Protein AF-A0A922VCZ3-F1 (afdb_monomer_lite)

Secondary structure (DSSP, 8-state):
----HHHHHHHHHHHHHHHHHHHHHHHHHHT----HHHHHHHHHHHHHHHHHHHHHHHHHHHHTT-

Foldseek 3Di:
DAFDLVQLQVQLQVQLVVQLVVVVVVCVVVVHDSDPVVNNVVSNVSSVVSSVCRRCVVVVVVVVVD

Radius of gyration: 15.09 Å; chains: 1; bounding box: 30×20×40 Å

pLDDT: mean 85.08, std 14.11, range [44.47, 96.38]

Sequence (66 aa):
MKVDPIRGLKFGAANAILFPIVMSINNVLKGEPNETQPLIVGAIFAFIMFSLIFTFTTKFGSDMGD

Structure (mmCIF, N/CA/C/O backbone):
data_AF-A0A922VCZ3-F1
#
_entry.id   AF-A0A922VCZ3-F1
#
loop_
_atom_site.group_PDB
_atom_site.id
_atom_site.type_symbol
_atom_site.label_atom_id
_atom_site.label_alt_id
_atom_site.label_comp_id
_atom_site.label_asym_id
_atom_site.label_entity_id
_atom_site.label_seq_id
_atom_site.pdbx_PDB_ins_code
_atom_site.Cartn_x
_atom_site.Cartn_y
_atom_site.Cartn_z
_atom_site.occupancy
_atom_site.B_iso_or_equiv
_atom_site.auth_seq_id
_atom_site.auth_comp_id
_atom_site.auth_asym_id
_atom_site.auth_atom_id
_atom_site.pdbx_PDB_model_num
ATOM 1 N N . MET A 1 1 ? 17.604 -2.220 -22.098 1.00 53.56 1 MET A N 1
ATOM 2 C CA . MET A 1 1 ? 16.405 -2.030 -21.246 1.00 53.56 1 MET A CA 1
ATOM 3 C C . MET A 1 1 ? 16.454 -0.701 -20.504 1.00 53.56 1 MET A C 1
ATOM 5 O O . MET A 1 1 ? 17.520 -0.347 -20.016 1.00 53.56 1 MET A O 1
ATOM 9 N N . LYS A 1 2 ? 15.336 0.038 -20.416 1.00 65.38 2 LYS A N 1
ATOM 10 C CA . LYS A 1 2 ? 15.233 1.288 -19.638 1.00 65.38 2 LYS A CA 1
ATOM 11 C C . LYS A 1 2 ? 14.345 1.069 -18.414 1.00 65.38 2 LYS A C 1
ATOM 13 O O . LYS A 1 2 ? 13.294 0.443 -18.513 1.00 65.38 2 LYS A O 1
ATOM 18 N N . VAL A 1 3 ? 14.793 1.591 -17.278 1.00 79.62 3 VAL A N 1
ATOM 19 C CA . VAL A 1 3 ? 14.010 1.687 -16.043 1.00 79.62 3 VAL A CA 1
ATOM 20 C C . VAL A 1 3 ? 12.784 2.571 -16.304 1.00 79.62 3 VAL A C 1
ATOM 22 O O . VAL A 1 3 ? 12.925 3.612 -16.947 1.00 79.62 3 VAL A O 1
ATOM 25 N N . ASP A 1 4 ? 11.605 2.170 -15.817 1.00 84.62 4 ASP A N 1
ATOM 26 C CA . ASP A 1 4 ? 10.355 2.934 -15.973 1.00 84.62 4 ASP A CA 1
ATOM 27 C C . ASP A 1 4 ? 9.844 3.443 -14.608 1.00 84.62 4 ASP A C 1
ATOM 29 O O . ASP A 1 4 ? 9.013 2.799 -13.958 1.00 84.62 4 ASP A O 1
ATOM 33 N N . PRO A 1 5 ? 10.341 4.605 -14.143 1.00 86.81 5 PRO A N 1
ATOM 34 C CA . PRO A 1 5 ? 9.953 5.164 -12.852 1.00 86.81 5 PRO A CA 1
ATOM 35 C C . PRO A 1 5 ? 8.504 5.670 -12.838 1.00 86.81 5 PRO A C 1
ATOM 37 O O . PRO A 1 5 ? 7.882 5.704 -11.780 1.00 86.81 5 PRO A O 1
ATOM 40 N N . ILE A 1 6 ? 7.931 6.034 -13.993 1.00 90.62 6 ILE A N 1
ATOM 41 C CA . ILE A 1 6 ? 6.537 6.498 -14.081 1.00 90.62 6 ILE A CA 1
ATOM 42 C C . ILE A 1 6 ? 5.594 5.335 -13.786 1.00 90.62 6 ILE A C 1
ATOM 44 O O . ILE A 1 6 ? 4.628 5.489 -13.036 1.00 90.62 6 ILE A O 1
ATOM 48 N N . ARG A 1 7 ? 5.885 4.158 -14.350 1.00 86.31 7 ARG A N 1
ATOM 49 C CA . ARG A 1 7 ? 5.171 2.926 -14.022 1.00 86.31 7 ARG A CA 1
ATOM 50 C C . ARG A 1 7 ? 5.286 2.613 -12.534 1.00 86.31 7 ARG A C 1
ATOM 52 O O . ARG A 1 7 ? 4.257 2.406 -11.894 1.00 86.31 7 ARG A O 1
ATOM 59 N N . GLY A 1 8 ? 6.503 2.639 -11.991 1.00 90.31 8 GLY A N 1
ATOM 60 C CA . GLY A 1 8 ? 6.752 2.481 -10.559 1.00 90.31 8 GLY A CA 1
ATOM 61 C C . GLY A 1 8 ? 5.843 3.360 -9.707 1.00 90.31 8 GLY A C 1
ATOM 62 O O . GLY A 1 8 ? 5.033 2.848 -8.942 1.00 90.31 8 GLY A O 1
ATOM 63 N N . LEU A 1 9 ? 5.902 4.676 -9.909 1.00 93.69 9 LEU A N 1
ATOM 64 C CA . LEU A 1 9 ? 5.120 5.649 -9.143 1.00 93.69 9 LEU A CA 1
ATOM 65 C C . LEU A 1 9 ? 3.604 5.425 -9.246 1.00 93.69 9 LEU A C 1
ATOM 67 O O . LEU A 1 9 ? 2.909 5.537 -8.239 1.00 93.69 9 LEU A O 1
ATOM 71 N N . LYS A 1 10 ? 3.078 5.0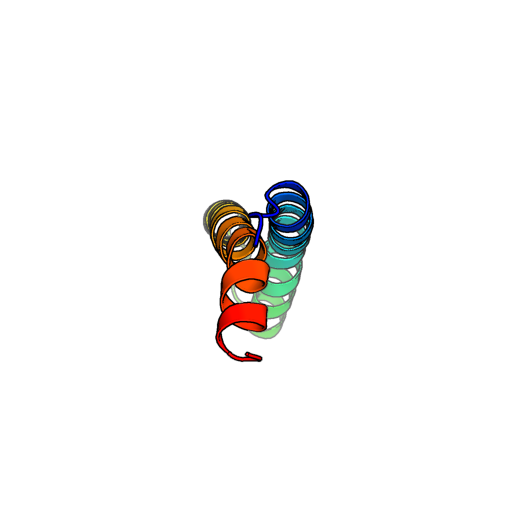69 -10.428 1.00 92.12 10 LYS A N 1
ATOM 72 C CA . LYS A 1 10 ? 1.646 4.765 -10.609 1.00 92.12 10 LYS A CA 1
ATOM 73 C C . LYS A 1 10 ? 1.211 3.565 -9.770 1.00 92.12 10 LYS A C 1
ATOM 75 O O . LYS A 1 10 ? 0.210 3.644 -9.058 1.00 92.12 10 LYS A O 1
ATOM 80 N N . PHE A 1 11 ? 1.961 2.465 -9.838 1.00 89.81 11 PHE A N 1
ATOM 81 C CA . PHE A 1 11 ? 1.637 1.260 -9.074 1.00 89.81 11 PHE A CA 1
ATOM 82 C C . PHE A 1 11 ? 1.911 1.437 -7.578 1.00 89.81 11 PHE A C 1
ATOM 84 O O . PHE A 1 11 ? 1.129 0.955 -6.763 1.00 89.81 11 PHE A O 1
ATOM 91 N N . GLY A 1 12 ? 2.958 2.170 -7.203 1.00 92.88 12 GLY A N 1
ATOM 92 C CA . GLY A 1 12 ? 3.211 2.573 -5.824 1.00 92.88 12 GLY A CA 1
ATOM 93 C C . GLY A 1 12 ? 2.046 3.361 -5.237 1.00 92.88 12 GLY A C 1
ATOM 94 O O . GLY A 1 12 ? 1.508 2.976 -4.203 1.00 92.88 12 GLY A O 1
ATOM 95 N N . ALA A 1 13 ? 1.600 4.420 -5.918 1.00 94.81 13 ALA A N 1
ATOM 96 C CA . ALA A 1 13 ? 0.480 5.249 -5.473 1.00 94.81 13 ALA A CA 1
ATOM 97 C C . ALA A 1 13 ? -0.828 4.451 -5.353 1.00 94.81 13 ALA A C 1
ATOM 99 O O . ALA A 1 13 ? -1.532 4.578 -4.354 1.00 94.81 13 ALA A O 1
ATOM 100 N N . ALA A 1 14 ? -1.128 3.579 -6.323 1.00 94.00 14 ALA A N 1
ATOM 101 C CA . ALA A 1 14 ? -2.303 2.712 -6.257 1.00 94.00 14 ALA A CA 1
ATOM 102 C C . ALA A 1 14 ? -2.274 1.794 -5.020 1.00 94.00 14 ALA A C 1
ATOM 104 O O . ALA A 1 14 ? -3.261 1.706 -4.291 1.00 94.00 14 ALA A O 1
ATOM 105 N N . ASN A 1 15 ? -1.132 1.160 -4.733 1.00 93.19 15 ASN A N 1
ATOM 106 C CA . ASN A 1 15 ? -0.994 0.278 -3.570 1.00 93.19 15 ASN A CA 1
ATOM 107 C C . ASN A 1 15 ? -1.003 1.042 -2.236 1.00 93.19 15 ASN A C 1
ATOM 109 O O . ASN A 1 15 ? -1.516 0.526 -1.246 1.00 93.19 15 ASN A O 1
ATOM 113 N N . ALA A 1 16 ? -0.503 2.278 -2.212 1.00 95.00 16 ALA A N 1
ATOM 114 C CA . ALA A 1 16 ? -0.556 3.144 -1.035 1.00 95.00 16 ALA A CA 1
ATOM 115 C C . ALA A 1 16 ? -1.994 3.492 -0.624 1.00 95.00 16 ALA A C 1
ATOM 117 O O . ALA A 1 16 ? -2.289 3.575 0.563 1.00 95.00 16 ALA A O 1
ATOM 118 N N . ILE A 1 17 ? -2.892 3.668 -1.600 1.00 93.38 17 ILE A N 1
ATOM 119 C CA . ILE A 1 17 ? -4.320 3.930 -1.363 1.00 93.38 17 ILE A CA 1
ATOM 120 C C . ILE A 1 17 ? -5.051 2.644 -0.962 1.00 93.38 17 ILE A C 1
ATOM 122 O O . ILE A 1 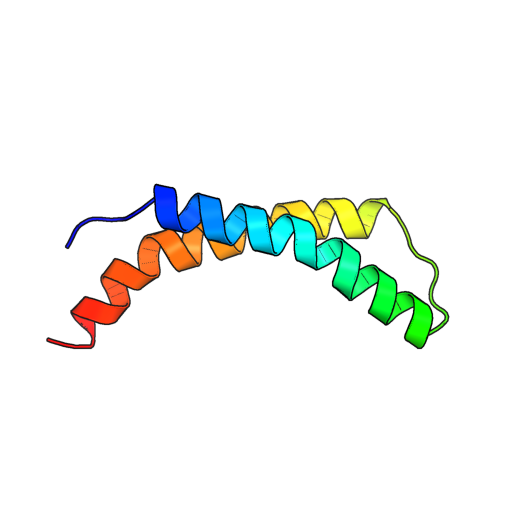17 ? -5.910 2.667 -0.083 1.00 93.38 17 ILE A O 1
ATOM 126 N N . LEU A 1 18 ? -4.710 1.512 -1.583 1.00 93.56 18 LEU A N 1
ATOM 127 C CA . LEU A 1 18 ? -5.358 0.228 -1.304 1.00 93.56 18 LEU A CA 1
ATOM 128 C C . LEU A 1 18 ? -4.981 -0.348 0.064 1.00 93.56 18 LEU A C 1
ATOM 130 O O . LEU A 1 18 ? -5.826 -0.969 0.705 1.00 93.56 18 LEU A O 1
ATOM 134 N N . PHE A 1 19 ? -3.751 -0.127 0.534 1.00 93.38 19 PHE A N 1
ATOM 135 C CA . PHE A 1 19 ? -3.280 -0.642 1.820 1.00 93.38 19 PHE A CA 1
ATOM 136 C C . PHE A 1 19 ? -4.201 -0.287 3.004 1.00 93.38 19 PHE A C 1
ATOM 138 O O . PHE A 1 19 ? -4.662 -1.214 3.675 1.00 93.38 19 PHE A O 1
ATOM 145 N N . PRO A 1 20 ? -4.523 0.996 3.275 1.00 92.19 20 PRO A N 1
ATOM 146 C CA . PRO A 1 20 ? -5.385 1.347 4.395 1.00 92.19 20 PRO A CA 1
ATOM 147 C C . PRO A 1 20 ? -6.800 0.790 4.226 1.00 92.19 20 PRO A C 1
ATOM 149 O O . PRO A 1 20 ? -7.388 0.368 5.211 1.00 92.19 20 PRO A O 1
ATOM 152 N N . ILE A 1 21 ? -7.322 0.700 2.997 1.00 92.88 21 ILE A N 1
ATOM 153 C CA . ILE A 1 21 ? -8.647 0.118 2.728 1.00 92.88 21 ILE A CA 1
ATOM 154 C C . ILE A 1 21 ? -8.667 -1.367 3.117 1.00 92.88 21 ILE A C 1
ATOM 156 O O . ILE A 1 21 ? -9.536 -1.798 3.874 1.00 92.88 21 ILE A O 1
ATOM 160 N N . VAL A 1 22 ? -7.694 -2.149 2.639 1.00 93.19 22 VAL A N 1
ATOM 161 C CA . VAL A 1 22 ? -7.613 -3.593 2.914 1.00 93.19 22 VAL A CA 1
ATOM 162 C C . VAL A 1 22 ? -7.352 -3.858 4.396 1.00 93.19 22 VAL A C 1
ATOM 164 O O . VAL A 1 22 ? -8.009 -4.715 4.983 1.00 93.19 22 VAL A O 1
ATOM 167 N N . MET A 1 23 ? -6.444 -3.106 5.024 1.00 93.19 23 MET A N 1
ATOM 168 C CA . MET A 1 23 ? -6.184 -3.231 6.460 1.00 93.19 23 MET A CA 1
ATOM 169 C C . MET A 1 23 ? -7.399 -2.844 7.299 1.00 93.19 23 MET A C 1
ATOM 171 O O . MET A 1 23 ? -7.724 -3.559 8.242 1.00 93.19 23 MET A O 1
ATOM 175 N N . SER A 1 24 ? -8.120 -1.778 6.939 1.00 90.25 24 SER A N 1
ATOM 176 C CA . SER A 1 24 ? -9.337 -1.394 7.654 1.00 90.25 24 SER A CA 1
ATOM 177 C C . SER A 1 24 ? -10.433 -2.449 7.561 1.00 90.25 24 SER A C 1
ATOM 179 O O . SER A 1 24 ? -11.082 -2.721 8.569 1.00 90.25 24 SER A O 1
ATOM 181 N N . ILE A 1 25 ? -10.607 -3.083 6.397 1.00 93.81 25 ILE A N 1
ATOM 182 C CA . ILE A 1 25 ? -11.528 -4.218 6.236 1.00 93.81 25 ILE A CA 1
ATOM 183 C C . ILE A 1 25 ? -11.066 -5.406 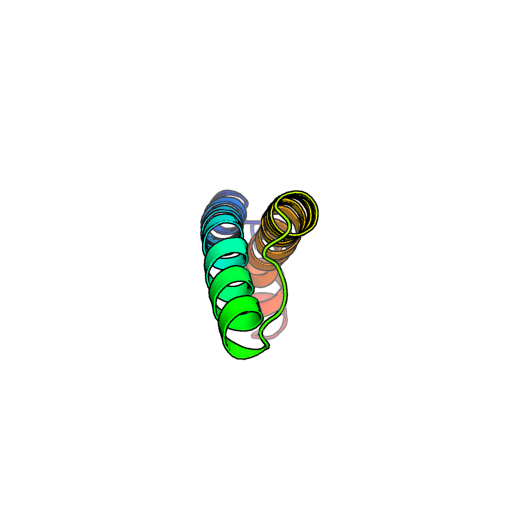7.091 1.00 93.81 25 ILE A C 1
ATOM 185 O O . ILE A 1 25 ? -11.870 -5.999 7.804 1.00 93.81 25 ILE A O 1
ATOM 189 N N . ASN A 1 26 ? -9.774 -5.738 7.063 1.00 93.00 26 ASN A N 1
ATOM 190 C CA . ASN A 1 26 ? -9.212 -6.853 7.825 1.00 93.00 26 ASN A CA 1
ATOM 191 C C . ASN A 1 26 ? -9.391 -6.674 9.340 1.00 93.00 26 ASN A C 1
ATOM 193 O O . ASN A 1 26 ? -9.811 -7.601 10.026 1.00 93.00 26 ASN A O 1
ATOM 197 N N . ASN A 1 27 ? -9.132 -5.474 9.855 1.00 93.00 27 ASN A N 1
ATOM 198 C CA . ASN A 1 27 ? -9.296 -5.162 11.272 1.00 93.00 27 ASN A CA 1
ATOM 199 C C . ASN A 1 27 ? -10.768 -5.248 11.695 1.00 93.00 27 ASN A C 1
ATOM 201 O O . ASN A 1 27 ? -11.070 -5.822 12.737 1.00 93.00 27 ASN A O 1
ATOM 205 N N . VAL A 1 28 ? -11.697 -4.786 10.847 1.00 93.12 28 VAL A N 1
ATOM 206 C CA . VAL A 1 28 ? -13.142 -4.957 11.077 1.00 93.12 28 VAL A CA 1
ATOM 207 C C . VAL A 1 28 ? -13.519 -6.438 11.168 1.00 93.12 28 VAL A C 1
ATOM 209 O O . VAL A 1 28 ? -14.244 -6.821 12.082 1.00 93.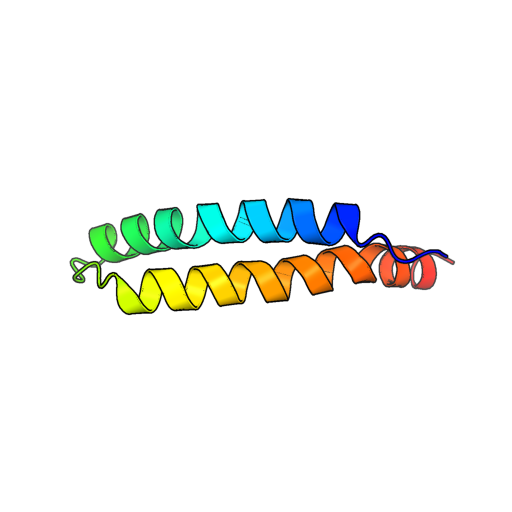12 28 VAL A O 1
ATOM 212 N N . LEU A 1 29 ? -12.999 -7.285 10.274 1.00 94.94 29 LEU A N 1
ATOM 213 C CA . LEU A 1 29 ? -13.259 -8.731 10.298 1.00 94.94 29 LEU A CA 1
ATOM 214 C C . LEU A 1 29 ? -12.671 -9.430 11.534 1.00 94.94 29 LEU A C 1
ATOM 216 O O . LEU A 1 29 ? -13.207 -10.444 11.972 1.00 94.94 29 LEU A O 1
ATOM 220 N N . LYS A 1 30 ? -11.586 -8.892 12.098 1.00 92.50 30 LYS A N 1
ATOM 221 C CA . LYS A 1 30 ? -10.932 -9.414 13.307 1.00 92.50 30 LYS A CA 1
ATOM 222 C C . LYS A 1 30 ? -11.474 -8.826 14.612 1.00 92.50 30 LYS A C 1
ATOM 224 O O . LYS A 1 30 ? -11.105 -9.302 15.680 1.00 92.50 30 LYS A O 1
ATOM 229 N N . GLY A 1 31 ? -12.328 -7.803 14.541 1.00 92.88 31 GLY A N 1
ATOM 230 C CA . GLY A 1 31 ? -12.750 -7.034 15.715 1.00 92.88 31 GLY A CA 1
ATOM 231 C C . GLY A 1 31 ? -11.619 -6.208 16.342 1.00 92.88 31 GLY A C 1
ATOM 232 O O . GLY A 1 31 ? -11.705 -5.841 17.511 1.00 92.88 31 GLY A O 1
ATOM 233 N N . GLU A 1 32 ? -10.556 -5.929 15.585 1.00 91.81 32 GLU A N 1
ATOM 234 C CA . GLU A 1 32 ? -9.410 -5.134 16.026 1.00 91.81 32 GLU A CA 1
ATOM 235 C C . GLU A 1 32 ? -9.659 -3.634 15.769 1.00 91.81 32 GLU A C 1
ATOM 237 O O . GLU A 1 32 ? -10.314 -3.263 14.786 1.00 91.81 32 GLU A O 1
ATOM 242 N N . PRO A 1 33 ? -9.149 -2.738 16.631 1.00 87.19 33 PRO A N 1
ATOM 243 C CA . PRO A 1 33 ? -9.279 -1.303 16.423 1.00 87.19 33 PRO A CA 1
ATOM 244 C C . PRO A 1 33 ? -8.499 -0.839 15.184 1.00 87.19 33 PRO A C 1
ATOM 246 O O . PRO A 1 33 ? -7.372 -1.258 14.926 1.00 87.19 33 PRO A O 1
ATOM 249 N N . ASN A 1 34 ? -9.087 0.093 14.431 1.00 87.12 34 ASN A N 1
ATOM 250 C CA . ASN A 1 34 ? -8.413 0.752 13.316 1.00 87.12 34 ASN A CA 1
ATOM 251 C C . ASN A 1 34 ? -7.535 1.898 13.815 1.00 87.12 34 ASN A C 1
ATOM 253 O O . ASN A 1 34 ? -7.967 3.046 13.893 1.00 87.12 34 ASN A O 1
ATOM 257 N N . GLU A 1 35 ? -6.286 1.584 14.141 1.00 87.75 35 GLU A N 1
ATOM 258 C CA . GLU A 1 35 ? -5.303 2.600 14.493 1.00 87.75 35 GLU A CA 1
ATOM 259 C C . GLU A 1 35 ? -4.799 3.336 13.244 1.00 87.75 35 GLU A C 1
ATOM 261 O O . GLU A 1 35 ? -4.273 2.745 12.300 1.00 87.75 35 GLU A O 1
ATOM 266 N N . THR A 1 36 ? -4.918 4.661 13.246 1.00 84.62 36 THR A N 1
ATOM 267 C CA . THR A 1 36 ? -4.531 5.505 12.107 1.00 84.62 36 THR A CA 1
ATOM 268 C C . THR A 1 36 ? -3.020 5.485 11.839 1.00 84.62 36 THR A C 1
ATOM 270 O O . THR A 1 36 ? -2.598 5.543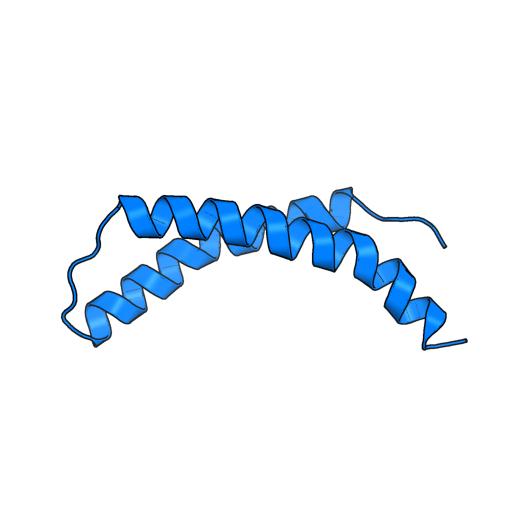 10.685 1.00 84.62 36 THR A O 1
ATOM 273 N N . GLN A 1 37 ? -2.187 5.379 12.881 1.00 88.31 37 GLN A N 1
ATOM 274 C CA . GLN A 1 37 ? -0.723 5.398 12.745 1.00 88.31 37 GLN A CA 1
ATOM 275 C C . GLN A 1 37 ? -0.184 4.205 11.928 1.00 88.31 37 GLN A C 1
ATOM 277 O O . GLN A 1 37 ? 0.508 4.449 10.935 1.00 88.31 37 GLN A O 1
ATOM 282 N N . PRO A 1 38 ? -0.520 2.939 12.256 1.00 87.06 38 PRO A N 1
ATOM 283 C CA . PRO A 1 38 ? -0.123 1.776 11.456 1.00 87.06 38 PRO A CA 1
ATOM 284 C C . PRO A 1 38 ? -0.604 1.833 10.002 1.00 87.06 38 PRO A C 1
ATOM 286 O O . PRO A 1 38 ? 0.125 1.428 9.095 1.00 87.06 38 PRO A O 1
ATOM 289 N N . LEU A 1 39 ? -1.802 2.377 9.760 1.00 89.38 39 LEU A N 1
ATOM 290 C CA . LEU A 1 39 ? -2.356 2.529 8.412 1.00 89.38 39 LEU A CA 1
ATOM 291 C C . LEU A 1 39 ? -1.532 3.508 7.567 1.00 89.38 39 LEU A C 1
ATOM 293 O O . LEU A 1 39 ? -1.215 3.205 6.418 1.00 89.38 39 LEU A O 1
ATOM 297 N N . ILE A 1 40 ? -1.136 4.648 8.143 1.00 91.31 40 ILE A N 1
ATOM 298 C CA . ILE A 1 40 ? -0.283 5.638 7.468 1.00 91.31 40 ILE A CA 1
ATOM 299 C C . ILE A 1 40 ? 1.104 5.053 7.187 1.00 91.31 40 ILE A C 1
ATOM 301 O O . ILE A 1 40 ? 1.598 5.155 6.063 1.00 91.31 40 ILE A O 1
ATOM 305 N N . VAL A 1 41 ? 1.728 4.415 8.182 1.00 93.12 41 VAL A N 1
ATOM 306 C CA . VAL A 1 41 ? 3.065 3.818 8.026 1.00 93.12 41 VAL A CA 1
ATOM 307 C C . VAL A 1 41 ? 3.052 2.742 6.941 1.00 93.12 41 VAL A C 1
ATOM 309 O O . VAL A 1 41 ? 3.913 2.739 6.061 1.00 93.12 41 VAL A O 1
ATOM 312 N N . GLY A 1 42 ? 2.052 1.862 6.951 1.00 92.19 42 GLY A N 1
ATOM 313 C CA . GLY A 1 42 ? 1.934 0.822 5.939 1.00 92.19 42 GLY A CA 1
ATOM 314 C C . GLY A 1 42 ? 1.580 1.357 4.547 1.00 92.19 42 GLY A C 1
ATOM 315 O O . GLY A 1 42 ? 2.091 0.831 3.561 1.00 92.19 42 GLY A O 1
ATOM 316 N N . ALA A 1 43 ? 0.817 2.452 4.437 1.00 93.44 43 ALA A N 1
ATOM 317 C CA . ALA A 1 43 ? 0.567 3.126 3.160 1.00 93.44 43 ALA A CA 1
ATOM 318 C C . ALA A 1 43 ? 1.857 3.703 2.548 1.00 93.44 43 ALA A C 1
ATOM 320 O O . ALA A 1 43 ? 2.111 3.525 1.355 1.00 93.44 43 ALA A O 1
ATOM 321 N N . ILE A 1 44 ? 2.710 4.337 3.364 1.00 95.75 44 ILE A N 1
ATOM 322 C CA . ILE A 1 44 ? 4.029 4.836 2.935 1.00 95.75 44 ILE A CA 1
ATOM 323 C C . ILE A 1 44 ? 4.924 3.670 2.506 1.00 95.75 44 ILE A C 1
ATOM 325 O O . ILE A 1 44 ? 5.578 3.727 1.464 1.00 95.75 44 ILE A O 1
ATOM 329 N N . PHE A 1 45 ? 4.937 2.588 3.284 1.00 95.56 45 PHE A N 1
ATOM 330 C CA . PHE A 1 45 ? 5.736 1.413 2.960 1.00 95.56 45 PHE A CA 1
ATOM 331 C C . PHE A 1 45 ? 5.285 0.752 1.650 1.00 95.56 45 PHE A C 1
ATOM 333 O O . PHE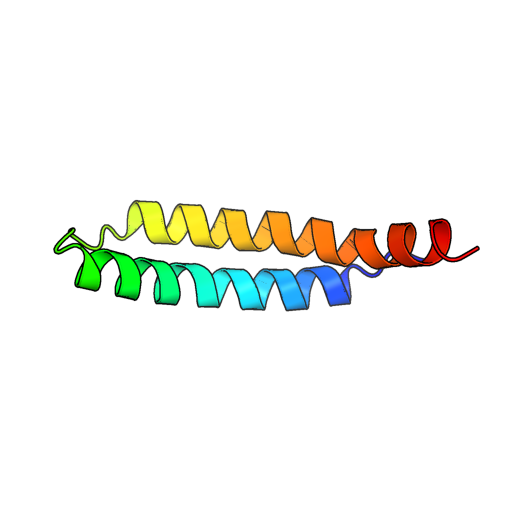 A 1 45 ? 6.118 0.460 0.791 1.00 95.56 45 PHE A O 1
ATOM 340 N N . ALA A 1 46 ? 3.974 0.585 1.457 1.00 93.25 46 ALA A N 1
ATOM 341 C CA . ALA A 1 46 ? 3.396 0.079 0.217 1.00 93.25 46 ALA A CA 1
ATOM 342 C C . ALA A 1 46 ? 3.760 0.979 -0.973 1.00 93.25 46 ALA A C 1
ATOM 344 O O . ALA A 1 46 ? 4.191 0.471 -2.009 1.00 93.25 46 ALA A O 1
ATOM 345 N N . PHE A 1 47 ? 3.681 2.307 -0.816 1.00 96.38 47 PHE A N 1
ATOM 346 C CA . PHE A 1 47 ? 4.106 3.245 -1.854 1.00 96.38 47 PHE A CA 1
ATOM 347 C C . PHE A 1 47 ? 5.541 2.975 -2.311 1.00 96.38 47 PHE A C 1
ATOM 349 O O . PHE A 1 47 ? 5.785 2.790 -3.505 1.00 96.38 47 PHE A O 1
ATOM 356 N N . ILE A 1 48 ? 6.484 2.935 -1.368 1.00 95.25 48 ILE A N 1
ATOM 357 C CA . ILE A 1 48 ? 7.913 2.792 -1.662 1.00 95.25 48 ILE A CA 1
ATOM 358 C C . ILE A 1 48 ? 8.198 1.420 -2.277 1.00 95.25 48 ILE A C 1
ATOM 360 O O . ILE A 1 48 ? 8.812 1.342 -3.342 1.00 95.25 48 ILE A O 1
ATOM 364 N N . MET A 1 49 ? 7.719 0.341 -1.650 1.00 94.31 49 MET A N 1
ATOM 365 C CA . MET A 1 49 ? 7.998 -1.023 -2.103 1.00 94.31 49 MET A CA 1
ATOM 366 C C . MET A 1 49 ? 7.466 -1.280 -3.508 1.00 94.31 49 MET A C 1
ATOM 368 O O . MET A 1 49 ? 8.219 -1.701 -4.386 1.00 94.31 49 MET A O 1
ATOM 372 N N . PHE A 1 50 ? 6.192 -0.975 -3.761 1.00 92.44 50 PHE A N 1
ATOM 373 C CA . PHE A 1 50 ? 5.610 -1.200 -5.080 1.00 92.44 50 PHE A CA 1
ATOM 374 C C . PHE A 1 50 ? 6.174 -0.236 -6.127 1.00 92.44 50 PHE A C 1
ATOM 376 O O . PHE A 1 50 ? 6.357 -0.646 -7.273 1.00 92.44 50 PHE A O 1
ATOM 383 N N . SER A 1 51 ? 6.556 0.991 -5.745 1.00 93.19 51 SER A N 1
ATOM 384 C CA . SER A 1 51 ? 7.276 1.885 -6.657 1.00 93.19 51 SER A CA 1
ATOM 385 C C . SER A 1 51 ? 8.575 1.261 -7.141 1.00 93.19 51 SER A C 1
ATOM 387 O O . SER A 1 51 ? 8.810 1.214 -8.346 1.00 93.19 51 SER A O 1
ATOM 389 N N . LEU A 1 52 ? 9.396 0.728 -6.236 1.00 91.62 52 LEU A N 1
ATOM 390 C CA . LEU A 1 52 ? 10.666 0.102 -6.600 1.00 91.62 52 LEU A CA 1
ATOM 391 C C . LEU A 1 52 ? 10.445 -1.183 -7.408 1.00 91.62 52 LEU A C 1
ATOM 393 O O . LEU A 1 52 ? 11.019 -1.324 -8.488 1.00 91.62 52 LEU A O 1
ATOM 397 N N . ILE A 1 53 ? 9.560 -2.078 -6.956 1.00 90.62 53 ILE A N 1
ATOM 398 C CA . ILE A 1 53 ? 9.263 -3.342 -7.651 1.00 90.62 53 ILE A CA 1
ATOM 399 C C . ILE A 1 53 ? 8.841 -3.075 -9.100 1.00 90.62 53 ILE A C 1
ATOM 401 O O . ILE A 1 53 ? 9.399 -3.660 -10.028 1.00 90.62 53 ILE A O 1
ATOM 405 N N . PHE A 1 54 ? 7.896 -2.164 -9.331 1.00 88.50 54 PHE A N 1
ATOM 406 C CA . PHE A 1 54 ? 7.393 -1.890 -10.679 1.00 88.50 54 PHE A CA 1
ATOM 407 C C . PHE A 1 54 ? 8.317 -1.014 -11.530 1.00 88.50 54 PHE A C 1
ATOM 409 O O . PHE A 1 54 ? 8.234 -1.063 -12.756 1.00 88.50 54 PHE A O 1
ATOM 416 N N . THR A 1 55 ? 9.238 -0.283 -10.897 1.00 89.88 55 THR A N 1
ATOM 417 C CA . THR A 1 55 ? 10.335 0.418 -11.579 1.00 89.88 55 THR A CA 1
ATOM 418 C C . THR A 1 55 ? 11.363 -0.570 -12.142 1.00 89.88 55 THR A C 1
ATOM 420 O O . THR A 1 55 ? 11.869 -0.366 -13.246 1.00 89.88 55 THR A O 1
ATOM 423 N N . PHE A 1 56 ? 11.661 -1.652 -11.408 1.00 84.62 56 PHE A N 1
ATOM 424 C CA . PHE A 1 56 ? 12.709 -2.617 -11.768 1.00 84.62 56 PHE A CA 1
ATOM 425 C C . PHE A 1 56 ? 12.209 -3.901 -12.445 1.00 84.62 56 PHE A C 1
ATOM 427 O O . PHE A 1 56 ? 12.989 -4.568 -13.116 1.00 84.62 56 PHE A O 1
ATOM 434 N N . THR A 1 57 ? 10.935 -4.272 -12.333 1.00 76.50 57 THR A N 1
ATOM 435 C CA . THR A 1 57 ? 10.404 -5.503 -12.964 1.00 76.50 57 THR A CA 1
ATOM 436 C C . THR A 1 57 ? 10.426 -5.471 -14.489 1.00 76.50 57 THR A C 1
ATOM 438 O O . THR A 1 57 ? 10.514 -6.528 -15.102 1.00 76.50 57 THR A O 1
ATOM 441 N N . THR A 1 58 ? 10.426 -4.299 -15.131 1.00 64.38 58 THR A N 1
ATOM 442 C CA . THR A 1 58 ? 10.683 -4.200 -16.581 1.00 64.38 58 THR A CA 1
ATOM 443 C C . THR A 1 58 ? 12.112 -4.584 -16.957 1.00 64.38 58 THR A C 1
ATOM 445 O O . THR A 1 58 ? 12.334 -5.030 -18.077 1.00 64.38 58 THR A O 1
ATOM 448 N N . LYS A 1 59 ? 13.067 -4.438 -16.029 1.00 59.44 59 LYS A N 1
ATOM 449 C CA . LYS A 1 59 ? 14.442 -4.916 -16.189 1.00 59.44 59 LYS A CA 1
ATOM 450 C C . LYS A 1 59 ? 14.492 -6.442 -16.038 1.00 59.44 59 LYS A C 1
ATOM 452 O O . LYS A 1 59 ? 14.936 -7.134 -16.937 1.00 59.44 59 LYS A O 1
ATOM 457 N N . PHE A 1 60 ? 13.921 -6.984 -14.961 1.00 55.97 60 PHE A N 1
ATOM 458 C CA . PHE A 1 60 ? 13.979 -8.430 -14.705 1.00 55.97 60 PHE A CA 1
ATOM 459 C C . PHE A 1 60 ? 13.120 -9.281 -15.653 1.00 55.97 60 PHE A C 1
ATOM 461 O O . PHE A 1 60 ? 13.531 -10.372 -16.025 1.00 55.97 60 PHE A O 1
ATOM 468 N N . GLY A 1 61 ? 11.946 -8.801 -16.070 1.00 56.25 61 GLY A N 1
ATOM 469 C CA . GLY A 1 61 ? 11.057 -9.549 -16.966 1.00 56.25 61 GLY A CA 1
ATOM 470 C C . GLY A 1 61 ? 11.578 -9.678 -18.400 1.00 56.25 61 GLY A C 1
ATOM 471 O O . GLY A 1 61 ? 11.145 -10.574 -19.113 1.00 56.25 61 GLY A O 1
ATOM 472 N N . SER A 1 62 ? 12.500 -8.805 -18.815 1.00 51.22 62 SER A N 1
ATOM 473 C CA . SER A 1 62 ? 13.196 -8.919 -20.101 1.00 51.22 62 SER A CA 1
ATOM 474 C C . SER A 1 62 ? 14.568 -9.588 -19.968 1.00 51.22 62 SER A C 1
ATOM 476 O O . SER A 1 62 ? 14.973 -10.219 -20.929 1.00 51.22 62 SER A O 1
ATOM 478 N N . ASP A 1 63 ? 15.225 -9.550 -18.800 1.00 51.78 63 ASP A N 1
ATOM 479 C CA . ASP A 1 63 ? 16.444 -10.337 -18.521 1.00 51.78 63 ASP A CA 1
ATOM 480 C C . ASP A 1 63 ? 16.158 -11.847 -18.301 1.00 51.78 63 ASP A C 1
ATOM 482 O O . ASP A 1 63 ? 17.071 -12.656 -18.397 1.00 51.78 63 ASP A O 1
ATOM 486 N N . MET A 1 64 ? 14.922 -12.240 -17.956 1.00 51.78 64 MET A N 1
ATOM 487 C CA . MET A 1 64 ? 14.500 -13.654 -17.831 1.00 51.78 64 MET A CA 1
ATOM 488 C C . MET A 1 64 ? 13.818 -14.213 -19.094 1.00 51.78 64 MET A C 1
ATOM 490 O O . MET A 1 64 ? 13.460 -15.391 -19.120 1.00 51.78 64 MET A O 1
ATOM 494 N N . GLY A 1 65 ? 13.543 -13.352 -20.080 1.00 50.97 65 GLY A N 1
ATOM 495 C CA . GLY A 1 65 ? 12.863 -13.702 -21.332 1.00 50.97 65 GLY A CA 1
ATOM 496 C C . GLY A 1 65 ? 13.775 -13.737 -22.563 1.00 50.97 65 GLY A C 1
ATOM 497 O O . GLY A 1 65 ? 13.341 -14.264 -23.587 1.00 50.97 65 GLY A O 1
ATOM 498 N N . ASP A 1 66 ? 14.990 -13.193 -22.446 1.00 44.47 66 ASP A N 1
ATOM 499 C CA . ASP A 1 66 ? 16.146 -13.461 -23.319 1.00 44.47 66 ASP A CA 1
ATOM 500 C C . ASP A 1 66 ? 17.024 -14.562 -22.693 1.00 44.47 66 ASP A C 1
ATOM 502 O O . ASP A 1 66 ? 17.714 -15.274 -23.459 1.00 44.47 66 ASP A O 1
#